Protein AF-A0AAU3P222-F1 (afdb_monomer_lite)

Structure (mmCIF, N/CA/C/O backbone):
data_AF-A0AAU3P222-F1
#
_entry.id   AF-A0AAU3P222-F1
#
loop_
_atom_site.group_PDB
_atom_site.id
_atom_site.type_symbol
_atom_site.label_atom_id
_atom_site.label_alt_id
_atom_site.label_comp_id
_atom_site.label_asym_id
_atom_site.label_entity_id
_atom_site.label_seq_id
_atom_site.pdbx_PDB_ins_code
_atom_site.Cartn_x
_atom_site.Cartn_y
_atom_site.Cartn_z
_atom_site.occupancy
_atom_site.B_iso_or_equiv
_atom_site.auth_seq_id
_atom_site.auth_comp_id
_atom_site.auth_asym_id
_atom_site.auth_atom_id
_atom_site.pdbx_PDB_model_num
ATOM 1 N N . MET A 1 1 ? -2.913 3.014 -3.788 1.00 88.88 1 MET A N 1
ATOM 2 C CA . MET A 1 1 ? -2.154 3.423 -2.581 1.00 88.88 1 MET A CA 1
ATOM 3 C C . MET A 1 1 ? -2.973 4.096 -1.493 1.00 88.88 1 MET A C 1
ATOM 5 O O . MET A 1 1 ? -2.947 3.592 -0.381 1.00 88.88 1 MET A O 1
ATOM 9 N N . SER A 1 2 ? -3.710 5.181 -1.756 1.00 93.56 2 SER A N 1
ATOM 10 C CA . SER A 1 2 ? -4.501 5.867 -0.714 1.00 93.56 2 SER A CA 1
ATOM 11 C C . SER A 1 2 ? -5.489 4.945 0.013 1.00 93.56 2 SER A C 1
ATOM 13 O O . SER A 1 2 ? -5.566 4.987 1.235 1.00 93.56 2 SER A O 1
ATOM 15 N N . GLY A 1 3 ? -6.187 4.068 -0.718 1.00 96.25 3 GLY A N 1
ATOM 16 C CA . GLY A 1 3 ? -7.102 3.083 -0.128 1.00 96.25 3 GLY A CA 1
ATOM 17 C C . GLY A 1 3 ? -6.408 2.091 0.811 1.00 96.25 3 GLY A C 1
ATOM 18 O O . GLY A 1 3 ? -6.872 1.884 1.927 1.00 96.25 3 GLY A O 1
ATOM 19 N N . ALA A 1 4 ? -5.260 1.540 0.403 1.00 95.56 4 ALA A N 1
ATOM 20 C CA . ALA A 1 4 ? -4.469 0.636 1.242 1.00 95.56 4 ALA A CA 1
ATOM 21 C C . ALA A 1 4 ? -3.936 1.342 2.502 1.00 95.56 4 ALA A C 1
ATOM 23 O O . ALA A 1 4 ? -4.038 0.798 3.597 1.00 95.56 4 ALA A O 1
ATOM 24 N N . TYR A 1 5 ? -3.449 2.582 2.371 1.00 95.62 5 TYR A N 1
ATOM 25 C CA . TYR A 1 5 ? -3.013 3.379 3.519 1.00 95.62 5 TYR A CA 1
ATOM 26 C C . TYR A 1 5 ? -4.172 3.689 4.477 1.00 95.62 5 TYR A C 1
ATOM 28 O O . TYR A 1 5 ? -4.042 3.511 5.685 1.00 95.62 5 TYR A O 1
ATOM 36 N N . ALA A 1 6 ? -5.336 4.088 3.957 1.00 95.56 6 ALA A N 1
ATOM 37 C CA . ALA A 1 6 ? -6.526 4.318 4.772 1.00 95.56 6 ALA A CA 1
ATOM 38 C C . ALA A 1 6 ? -6.967 3.040 5.506 1.00 95.56 6 ALA A C 1
ATOM 40 O O . ALA A 1 6 ? -7.242 3.091 6.703 1.00 95.56 6 ALA A O 1
ATOM 41 N N . ALA A 1 7 ? -6.972 1.892 4.820 1.00 96.00 7 ALA A N 1
ATOM 42 C CA . ALA A 1 7 ? -7.265 0.600 5.431 1.00 96.00 7 ALA A CA 1
ATOM 43 C C . ALA A 1 7 ? -6.273 0.269 6.556 1.00 96.00 7 ALA A C 1
ATOM 45 O O . ALA A 1 7 ? -6.698 -0.054 7.663 1.00 96.00 7 ALA A O 1
ATOM 46 N N . TRP A 1 8 ? -4.968 0.437 6.319 1.00 95.12 8 TRP A N 1
ATOM 47 C CA . TRP A 1 8 ? -3.933 0.242 7.337 1.00 95.12 8 TRP A CA 1
ATOM 48 C C . TRP A 1 8 ? -4.144 1.148 8.560 1.00 95.12 8 TRP A C 1
ATOM 50 O O . TRP A 1 8 ? -4.121 0.672 9.693 1.00 95.12 8 TRP A O 1
ATOM 60 N N . ARG A 1 9 ? -4.467 2.433 8.359 1.00 94.25 9 ARG A N 1
ATOM 61 C CA . ARG A 1 9 ? -4.779 3.367 9.458 1.00 94.25 9 ARG A CA 1
ATOM 62 C C . ARG A 1 9 ? -6.039 2.979 10.239 1.00 94.25 9 ARG A C 1
ATOM 64 O O . ARG A 1 9 ? -6.068 3.163 11.453 1.00 94.25 9 ARG A O 1
ATOM 71 N N . LEU A 1 10 ? -7.061 2.439 9.571 1.00 94.88 10 LEU A N 1
ATOM 72 C CA . LEU A 1 10 ? -8.297 1.955 10.206 1.00 94.88 10 LEU A CA 1
ATOM 73 C C . LEU A 1 10 ? -8.106 0.641 10.979 1.00 94.88 10 LEU A C 1
ATOM 75 O O . LEU A 1 10 ? -8.869 0.368 11.906 1.00 94.88 10 LEU A O 1
ATOM 79 N N . LEU A 1 11 ? -7.106 -0.157 10.606 1.00 93.00 11 LEU A N 1
ATOM 80 C CA . LEU A 1 11 ? -6.735 -1.401 11.285 1.00 93.00 11 LEU A CA 1
ATOM 81 C C . LEU A 1 11 ? -5.684 -1.185 12.388 1.00 93.00 11 LEU A C 1
ATOM 83 O O . LEU A 1 11 ? -5.567 -2.006 13.296 1.00 93.00 11 LEU A O 1
ATOM 87 N N . GLY A 1 12 ? -4.934 -0.084 12.325 1.00 91.38 12 GLY A N 1
ATOM 88 C CA . GLY A 1 12 ? -3.848 0.234 13.244 1.00 91.38 12 GLY A CA 1
ATOM 89 C C . GLY A 1 12 ? -4.288 0.643 14.659 1.00 91.38 12 GLY A C 1
ATOM 90 O O . GLY A 1 12 ? -5.472 0.865 14.931 1.00 91.38 12 GLY A O 1
ATOM 91 N N . PRO A 1 13 ? -3.325 0.798 15.588 1.00 90.00 13 PRO A N 1
ATOM 92 C CA . PRO A 1 13 ? -3.600 1.114 16.992 1.00 90.00 13 PRO A CA 1
ATOM 93 C C . PRO A 1 13 ? -4.369 2.430 17.171 1.00 90.00 13 PRO A C 1
ATOM 95 O O . PRO A 1 13 ? -5.250 2.514 18.027 1.00 90.00 13 PRO A O 1
ATOM 98 N N . GLU A 1 14 ? -4.124 3.418 16.310 1.00 88.69 14 GLU A N 1
ATOM 99 C CA . GLU A 1 14 ? -4.794 4.722 16.369 1.00 88.69 14 GLU A CA 1
ATOM 100 C C . GLU A 1 14 ? -6.305 4.655 16.122 1.00 88.69 14 GLU A C 1
ATOM 102 O O . GLU A 1 14 ? -7.072 5.483 16.622 1.00 88.69 14 GLU A O 1
ATOM 107 N N . ALA A 1 15 ? -6.785 3.612 15.440 1.00 91.44 15 ALA A N 1
ATOM 108 C CA . ALA A 1 15 ? -8.211 3.382 15.242 1.00 91.44 15 ALA A CA 1
ATOM 109 C C . ALA A 1 15 ? -8.970 3.117 16.559 1.00 91.44 15 ALA A C 1
ATOM 111 O O . ALA A 1 15 ? -10.207 3.201 16.605 1.00 91.44 15 ALA A O 1
ATOM 112 N N . LYS A 1 16 ? -8.260 2.790 17.648 1.00 88.06 16 LYS A N 1
ATOM 113 C CA . LYS A 1 16 ? -8.839 2.652 18.993 1.00 88.06 16 LYS A CA 1
ATOM 114 C C . LYS A 1 16 ? -9.197 4.007 19.604 1.00 88.06 16 LYS A C 1
ATOM 116 O O . LYS A 1 16 ? -10.140 4.080 20.391 1.00 88.06 16 LYS A O 1
ATOM 121 N N . HIS A 1 17 ? -8.502 5.077 19.219 1.00 92.44 17 HIS A N 1
ATOM 122 C CA . HIS A 1 17 ? -8.713 6.421 19.759 1.00 92.44 17 HIS A CA 1
ATOM 123 C C . HIS A 1 17 ? -9.838 7.186 19.048 1.00 92.44 17 HIS A C 1
ATOM 125 O O . HIS A 1 17 ? -10.423 8.088 19.642 1.00 92.44 17 HIS A O 1
ATOM 131 N N . SER A 1 18 ? -10.214 6.785 17.828 1.00 94.88 18 SER A N 1
ATOM 132 C CA . SER A 1 18 ? -11.255 7.464 17.047 1.00 94.88 18 SER A CA 1
ATOM 133 C C . SER A 1 18 ? -12.644 7.413 17.717 1.00 94.88 18 SER A C 1
ATOM 135 O O . SER A 1 18 ? -13.189 6.317 17.898 1.00 94.88 18 SER A O 1
ATOM 137 N N . PRO A 1 19 ? -13.275 8.566 18.031 1.00 95.50 19 PRO A N 1
ATOM 138 C CA . PRO A 1 19 ? -14.625 8.603 18.599 1.00 95.50 19 PRO A CA 1
ATOM 139 C C . PRO A 1 19 ? -15.676 8.064 17.621 1.00 95.50 19 PRO A C 1
ATOM 141 O O . PRO A 1 19 ? -16.607 7.375 18.032 1.00 95.50 19 PRO A O 1
ATOM 144 N N . VAL A 1 20 ? -15.480 8.286 16.318 1.00 95.06 20 VAL A N 1
ATOM 145 C CA . VAL A 1 20 ? -16.366 7.775 15.264 1.00 95.06 20 VAL A CA 1
ATOM 146 C C . VAL A 1 20 ? -16.336 6.248 15.228 1.00 95.06 20 VAL A C 1
ATOM 148 O O . VAL A 1 20 ? -17.383 5.605 15.213 1.00 95.06 20 VAL A O 1
ATOM 151 N N . LEU A 1 21 ? -15.144 5.641 15.279 1.00 93.75 21 LEU A N 1
ATOM 152 C CA . LEU A 1 21 ? -15.027 4.181 15.287 1.00 93.75 21 LEU A CA 1
ATOM 153 C C . LEU A 1 21 ? -15.520 3.571 16.604 1.00 93.75 21 LEU A C 1
ATOM 155 O O . LEU A 1 21 ? -16.063 2.469 16.592 1.00 93.75 21 LEU A O 1
ATOM 159 N N . LYS A 1 22 ? -15.367 4.266 17.739 1.00 93.12 22 LYS A N 1
ATOM 160 C CA . LYS A 1 22 ? -15.964 3.846 19.020 1.00 93.12 22 LYS A CA 1
ATOM 161 C C . LYS A 1 22 ? -17.487 3.789 18.928 1.00 93.12 22 LYS A C 1
ATOM 163 O O . LYS A 1 22 ? -18.073 2.777 19.297 1.00 93.12 22 LYS A O 1
ATOM 168 N N . GLU A 1 23 ? -18.116 4.826 18.388 1.00 94.56 23 GLU A N 1
ATOM 169 C CA . GLU A 1 23 ? -19.569 4.851 18.225 1.00 94.56 23 GLU A CA 1
ATOM 170 C C . GLU A 1 23 ? -20.054 3.790 17.223 1.00 94.56 23 GLU A C 1
ATOM 172 O O . GLU A 1 23 ? -21.018 3.077 17.493 1.00 94.56 23 GLU A O 1
ATOM 177 N N . LEU A 1 24 ? -19.340 3.590 16.110 1.00 93.50 24 LEU A N 1
ATOM 178 C CA . LEU A 1 24 ? -19.667 2.531 15.147 1.00 93.50 24 LEU A CA 1
ATOM 179 C C . LEU A 1 24 ? -19.575 1.121 15.747 1.00 93.50 24 LEU A C 1
ATOM 181 O O . LEU A 1 24 ? -20.387 0.269 15.389 1.00 93.50 24 LEU A O 1
ATOM 185 N N . ARG A 1 25 ? -18.619 0.871 16.655 1.00 91.88 25 ARG A N 1
ATOM 186 C CA . ARG A 1 25 ? -18.514 -0.398 17.400 1.00 91.88 25 ARG A CA 1
ATOM 187 C C . ARG A 1 25 ? -19.704 -0.608 18.336 1.00 91.88 25 ARG A C 1
ATOM 189 O O . ARG A 1 25 ? -20.177 -1.728 18.445 1.00 91.88 25 ARG A O 1
ATOM 196 N N . ARG A 1 26 ? -20.218 0.450 18.977 1.00 92.06 26 ARG A N 1
ATOM 197 C CA . ARG A 1 26 ? -21.384 0.355 19.880 1.00 92.06 26 ARG A CA 1
ATOM 198 C C . ARG A 1 26 ? -22.679 -0.019 19.158 1.00 92.06 26 ARG A C 1
ATOM 200 O O . ARG A 1 26 ? -23.554 -0.621 19.766 1.00 92.06 26 ARG A O 1
ATOM 207 N N . ARG A 1 27 ? -22.808 0.347 17.879 1.00 93.12 27 ARG A N 1
ATOM 208 C CA . ARG A 1 27 ? -24.023 0.131 17.072 1.00 93.12 27 ARG A CA 1
ATOM 209 C C . ARG A 1 27 ? -24.085 -1.223 16.364 1.00 93.12 27 ARG A C 1
ATOM 211 O O . ARG A 1 27 ? -25.085 -1.502 15.710 1.00 93.12 27 ARG A O 1
ATOM 218 N N . 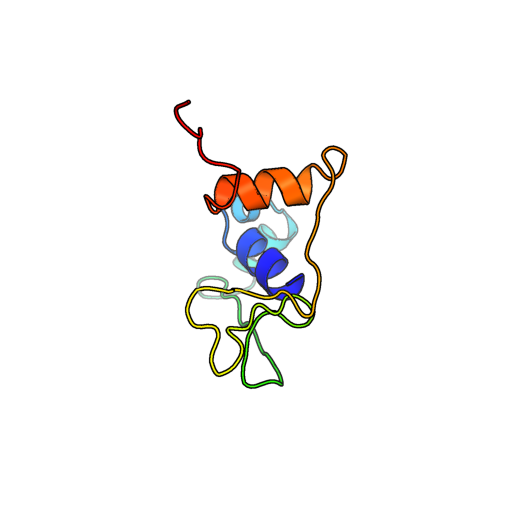ARG A 1 28 ? -23.029 -2.039 16.426 1.00 89.44 28 ARG A N 1
ATOM 219 C CA . ARG A 1 28 ? -22.957 -3.326 15.722 1.00 89.44 28 ARG A CA 1
ATOM 220 C C . ARG A 1 28 ? -22.659 -4.475 16.671 1.00 89.44 28 ARG A C 1
ATOM 222 O O . ARG A 1 28 ? -21.941 -4.319 17.650 1.00 89.44 28 ARG A O 1
ATOM 229 N N . VAL A 1 29 ? -23.180 -5.648 16.323 1.00 87.12 29 VAL A N 1
ATOM 230 C CA . VAL A 1 29 ? -22.769 -6.917 16.924 1.00 87.12 29 VAL A CA 1
ATOM 231 C C . VAL A 1 29 ? -21.552 -7.425 16.151 1.00 87.12 29 VAL A C 1
ATOM 233 O O . VAL A 1 29 ? -21.636 -7.643 14.944 1.00 87.12 29 VAL A O 1
ATOM 236 N N . GLY A 1 30 ? -20.422 -7.588 16.841 1.00 88.56 30 GLY A N 1
ATOM 237 C CA . GLY A 1 30 ? -19.172 -8.099 16.269 1.00 88.56 30 GLY A CA 1
ATOM 238 C C . GLY A 1 30 ? -18.105 -7.030 15.972 1.00 88.56 30 GLY A C 1
ATOM 239 O O . GLY A 1 30 ? -18.347 -5.829 16.118 1.00 88.56 30 GLY A O 1
ATOM 240 N N . PRO A 1 31 ? -16.884 -7.458 15.601 1.00 89.06 31 PRO A N 1
ATOM 241 C CA . PRO A 1 31 ? -15.774 -6.554 15.319 1.00 89.06 31 PRO A CA 1
ATOM 242 C C . PRO A 1 31 ? -16.003 -5.750 14.032 1.00 89.06 31 PRO A C 1
ATOM 244 O O . PRO A 1 31 ? -16.652 -6.210 13.094 1.00 89.06 31 PRO A O 1
ATOM 247 N N . LEU A 1 32 ? -15.418 -4.551 13.960 1.00 91.56 32 LEU A N 1
ATOM 248 C CA . LEU A 1 32 ? -15.335 -3.816 12.698 1.00 91.56 32 LEU A CA 1
ATOM 249 C C . LEU A 1 32 ? -14.300 -4.480 11.789 1.00 91.56 32 LEU A C 1
ATOM 251 O O . LEU A 1 32 ? -13.175 -4.734 12.216 1.00 91.56 32 LEU A O 1
ATOM 255 N N . THR A 1 33 ? -14.673 -4.697 10.534 1.00 93.19 33 THR A N 1
ATOM 256 C CA . THR A 1 33 ? -13.795 -5.220 9.487 1.00 93.19 33 THR A CA 1
ATOM 257 C C . THR A 1 33 ? -13.614 -4.183 8.383 1.00 93.19 33 THR A C 1
ATOM 259 O O . THR A 1 33 ? -14.443 -3.286 8.203 1.00 93.19 33 THR A O 1
ATOM 262 N N . VAL A 1 34 ? -12.504 -4.288 7.654 1.00 95.12 34 VAL A N 1
ATOM 263 C CA . VAL A 1 34 ? -12.184 -3.423 6.515 1.00 95.12 34 VAL A CA 1
ATOM 264 C C . VAL A 1 34 ? -12.074 -4.298 5.274 1.00 95.12 34 VAL A C 1
ATOM 266 O O . VAL A 1 34 ? -11.317 -5.264 5.270 1.00 95.12 34 VAL A O 1
ATOM 269 N N . GLY A 1 35 ? -12.835 -3.960 4.234 1.00 96.12 35 GLY A N 1
ATOM 270 C CA . GLY A 1 35 ? -12.709 -4.555 2.905 1.00 96.12 35 GLY A CA 1
ATOM 271 C C . GLY A 1 35 ? -11.988 -3.597 1.963 1.00 96.12 35 GLY A C 1
ATOM 272 O O . GLY A 1 35 ? -12.274 -2.399 1.969 1.00 96.12 35 GLY A O 1
ATOM 273 N N . LEU A 1 36 ? -11.066 -4.122 1.156 1.00 95.50 36 LEU A N 1
ATOM 274 C CA . LEU A 1 36 ? -10.410 -3.391 0.075 1.00 95.50 36 LEU A CA 1
ATOM 275 C C . LEU A 1 36 ? -10.843 -4.014 -1.253 1.00 95.50 36 LEU A C 1
ATOM 277 O O . LEU A 1 36 ? -10.621 -5.201 -1.473 1.00 95.50 36 LEU A O 1
ATOM 281 N N . PHE A 1 37 ? -11.457 -3.213 -2.119 1.00 96.50 37 PHE A N 1
ATOM 282 C CA . PHE A 1 37 ? -11.885 -3.628 -3.453 1.00 96.50 37 PHE A CA 1
ATOM 283 C C . PHE A 1 37 ? -11.037 -2.894 -4.489 1.00 96.50 37 PHE A C 1
ATOM 285 O O . PHE A 1 37 ? -10.876 -1.677 -4.408 1.00 96.50 37 PHE A O 1
ATOM 292 N N . GLU A 1 38 ? -10.491 -3.640 -5.441 1.00 96.94 38 GLU A N 1
ATOM 293 C CA . GLU A 1 38 ? -9.629 -3.149 -6.513 1.00 96.94 38 GLU A CA 1
ATOM 294 C C . GLU A 1 38 ? -10.195 -3.660 -7.841 1.00 96.94 38 GLU A C 1
ATOM 296 O O . GLU A 1 38 ? -10.622 -4.809 -7.928 1.00 96.94 38 GLU A O 1
ATOM 301 N N . GLY A 1 39 ? -10.268 -2.782 -8.843 1.00 97.25 39 GLY A N 1
ATOM 302 C CA . GLY A 1 39 ? -10.855 -3.119 -10.142 1.00 97.25 39 GLY A CA 1
ATOM 303 C C . GLY A 1 39 ? -9.868 -3.790 -11.096 1.00 97.25 39 GLY A C 1
ATOM 304 O O . GLY A 1 39 ? -10.287 -4.428 -12.055 1.00 97.25 39 GLY A O 1
ATOM 305 N N . SER A 1 40 ? -8.569 -3.629 -10.849 1.00 95.75 40 SER A N 1
ATOM 306 C CA . SER A 1 40 ? -7.502 -4.259 -11.622 1.00 95.75 40 SER A CA 1
ATOM 307 C C . SER A 1 40 ? -7.008 -5.559 -10.983 1.00 95.75 40 SER A C 1
ATOM 309 O O . SER A 1 40 ? -7.309 -5.878 -9.836 1.00 95.75 40 SER A O 1
ATOM 311 N N . GLU A 1 41 ? -6.177 -6.297 -11.715 1.00 96.50 41 GLU A N 1
ATOM 312 C CA . GLU A 1 41 ? -5.544 -7.525 -11.219 1.00 96.50 41 GLU A CA 1
ATOM 313 C C . GLU A 1 41 ? -4.381 -7.255 -10.242 1.00 96.50 41 GLU A C 1
ATOM 315 O O . GLU A 1 41 ? -3.748 -8.190 -9.754 1.00 96.50 41 GLU A O 1
ATOM 32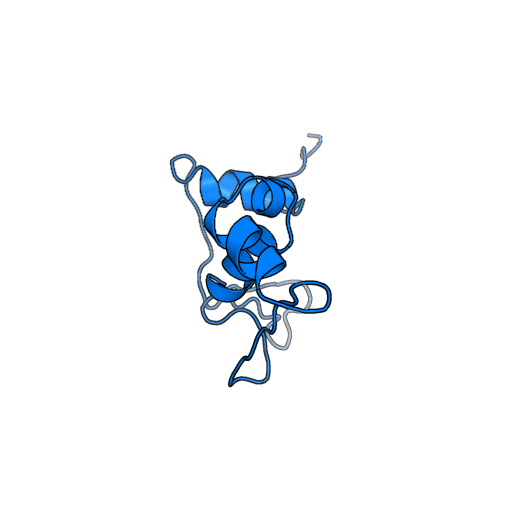0 N N . ARG A 1 42 ? -4.069 -5.983 -9.945 1.00 95.00 42 ARG A N 1
ATOM 321 C CA . ARG A 1 42 ? -2.924 -5.601 -9.110 1.00 95.00 42 ARG A CA 1
ATOM 322 C C . ARG A 1 42 ? -3.238 -4.433 -8.181 1.00 95.00 42 ARG A C 1
ATOM 324 O O . ARG A 1 42 ? -3.635 -3.351 -8.601 1.00 95.00 42 ARG A O 1
ATOM 331 N N . VAL A 1 43 ? -2.880 -4.583 -6.909 1.00 95.56 43 VAL A N 1
ATOM 332 C CA . VAL A 1 43 ? -2.886 -3.462 -5.963 1.00 95.56 43 VAL A CA 1
ATOM 333 C C . VAL A 1 43 ? -1.719 -2.511 -6.239 1.00 95.56 43 VAL A C 1
ATOM 335 O O . VAL A 1 43 ? -0.573 -2.920 -6.408 1.00 95.56 43 VAL A O 1
ATOM 338 N N . GLY A 1 44 ? -2.004 -1.210 -6.226 1.00 93.69 44 GLY A N 1
ATOM 339 C CA . GLY A 1 44 ? -0.984 -0.155 -6.233 1.00 93.69 44 GLY A CA 1
ATOM 340 C C . GLY A 1 44 ? -1.404 1.074 -7.027 1.00 93.69 44 GLY A C 1
ATOM 341 O O . GLY A 1 44 ? -1.072 2.199 -6.645 1.00 93.69 44 GLY A O 1
ATOM 342 N N . GLY A 1 45 ? -2.233 0.900 -8.059 1.00 95.25 45 GLY A N 1
ATOM 343 C CA . GLY A 1 45 ? -2.628 1.987 -8.952 1.00 95.25 45 GLY A CA 1
ATOM 344 C C . GLY A 1 45 ? -1.393 2.617 -9.601 1.00 95.25 45 GLY A C 1
ATOM 345 O O . GLY A 1 45 ? -0.632 1.933 -10.277 1.00 95.25 45 GLY A O 1
ATOM 346 N N . ARG A 1 46 ? -1.155 3.908 -9.340 1.00 96.25 46 ARG A N 1
ATOM 347 C CA . ARG A 1 46 ? -0.029 4.681 -9.901 1.00 96.25 46 ARG A CA 1
ATOM 348 C C . ARG A 1 46 ? 1.341 4.421 -9.254 1.00 96.25 46 ARG A C 1
ATOM 350 O O . ARG A 1 46 ? 2.283 5.118 -9.599 1.00 96.25 46 ARG A O 1
ATOM 357 N N . LEU A 1 47 ? 1.471 3.469 -8.329 1.00 95.50 47 LEU A N 1
ATOM 358 C CA . LEU A 1 47 ? 2.778 2.885 -7.997 1.00 95.50 47 LEU A CA 1
ATOM 359 C C . LEU A 1 47 ? 2.911 1.569 -8.755 1.00 95.50 47 LEU A C 1
ATOM 361 O O . LEU A 1 47 ? 2.032 0.706 -8.620 1.00 95.50 47 LEU A O 1
ATOM 365 N N . PHE A 1 48 ? 3.943 1.452 -9.592 1.00 96.00 48 PHE A N 1
ATOM 366 C CA . PHE A 1 48 ? 4.077 0.325 -10.506 1.00 96.00 48 PHE A CA 1
ATOM 367 C C . PHE A 1 48 ? 5.534 0.028 -10.872 1.00 96.00 48 PHE A C 1
ATOM 369 O O . PHE A 1 48 ? 6.052 0.544 -11.862 1.00 96.00 48 PHE A O 1
ATOM 376 N N . SER A 1 49 ? 6.129 -0.878 -10.106 1.00 94.88 49 SER A N 1
ATOM 377 C CA . SER A 1 49 ? 7.431 -1.474 -10.379 1.00 94.88 49 SER A CA 1
ATOM 378 C C . SER A 1 49 ? 7.285 -2.627 -11.371 1.00 94.88 49 SER A C 1
ATOM 380 O O . SER A 1 49 ? 6.447 -3.515 -11.184 1.00 94.88 49 SER A O 1
ATOM 382 N N . VAL A 1 50 ? 8.113 -2.647 -12.411 1.00 95.81 50 VAL A N 1
ATOM 383 C CA . VAL A 1 50 ? 8.194 -3.743 -13.384 1.00 95.81 50 VAL A CA 1
ATOM 384 C C . VAL A 1 50 ? 9.630 -4.213 -13.543 1.00 95.81 50 VAL A C 1
ATOM 386 O O . VAL A 1 50 ? 10.569 -3.447 -13.356 1.00 95.81 50 VAL A O 1
ATOM 389 N N . THR A 1 51 ? 9.804 -5.475 -13.927 1.00 97.44 51 THR A N 1
ATOM 390 C CA . THR A 1 51 ? 11.099 -6.001 -14.381 1.00 97.44 51 THR A CA 1
ATOM 391 C C . THR A 1 51 ? 11.023 -6.187 -15.893 1.00 97.44 51 THR A C 1
ATOM 393 O O . THR A 1 51 ? 10.301 -7.083 -16.340 1.00 97.44 51 THR A O 1
ATOM 396 N N . PRO A 1 52 ? 11.666 -5.324 -16.703 1.00 95.69 52 PRO A N 1
ATOM 397 C CA . PRO A 1 52 ? 11.568 -5.419 -18.152 1.00 95.69 52 PRO A CA 1
ATOM 398 C C . PRO A 1 52 ? 12.117 -6.753 -18.686 1.00 95.69 52 PRO A C 1
ATOM 400 O O . PRO A 1 52 ? 13.101 -7.277 -18.149 1.00 95.69 52 PRO A O 1
ATOM 403 N N . PRO A 1 53 ? 11.539 -7.302 -19.770 1.00 96.12 53 PRO A N 1
ATOM 404 C CA . PRO A 1 53 ? 12.081 -8.490 -20.422 1.00 96.12 53 PRO A CA 1
ATOM 405 C C . PRO A 1 53 ? 13.550 -8.292 -20.819 1.00 96.12 53 PRO A C 1
ATOM 407 O O . PRO A 1 53 ? 13.910 -7.274 -21.405 1.00 96.12 53 PRO A O 1
ATOM 410 N N . GLY A 1 54 ? 14.406 -9.264 -20.495 1.00 96.94 54 GLY A N 1
ATOM 411 C CA . GLY A 1 54 ? 15.847 -9.193 -20.771 1.00 96.94 54 GLY A CA 1
ATOM 412 C C . GLY A 1 54 ? 16.662 -8.356 -19.776 1.00 96.94 54 GLY A C 1
ATOM 413 O O . GLY A 1 54 ? 17.879 -8.281 -19.921 1.00 96.94 54 GLY A O 1
ATOM 414 N N . MET A 1 55 ? 16.033 -7.767 -18.751 1.00 96.88 55 MET A N 1
ATOM 415 C CA . MET A 1 55 ? 16.702 -6.969 -17.713 1.00 96.88 55 MET A CA 1
ATOM 416 C C . MET A 1 55 ? 16.324 -7.462 -16.302 1.00 96.88 55 MET A C 1
ATOM 418 O O . MET A 1 55 ? 15.682 -6.734 -15.547 1.00 96.88 55 MET A O 1
ATOM 422 N N . PRO A 1 56 ? 16.710 -8.694 -15.907 1.00 95.25 56 PRO A N 1
ATOM 423 C CA . PRO A 1 56 ? 16.207 -9.347 -14.689 1.00 95.25 56 PRO A CA 1
ATOM 424 C C . PRO A 1 56 ? 16.6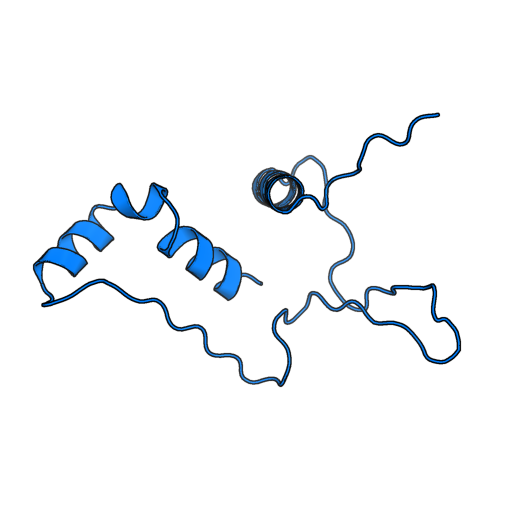17 -8.658 -13.379 1.00 95.25 56 PRO A C 1
ATOM 426 O O . PRO A 1 56 ? 16.014 -8.911 -12.342 1.00 95.25 56 PRO A O 1
ATOM 429 N N . HIS A 1 57 ? 17.639 -7.803 -13.421 1.00 96.06 57 HIS A N 1
ATOM 430 C CA . HIS A 1 57 ? 18.143 -7.064 -12.262 1.00 96.06 57 HIS A CA 1
ATOM 431 C C . HIS A 1 57 ? 17.660 -5.608 -12.221 1.00 96.06 57 HIS A C 1
ATOM 433 O O . HIS A 1 57 ? 18.037 -4.869 -11.317 1.00 96.06 57 HIS A O 1
ATOM 439 N N . LEU A 1 58 ? 16.856 -5.179 -13.201 1.00 94.75 58 LEU A N 1
ATOM 440 C CA . LEU A 1 58 ? 16.310 -3.830 -13.249 1.00 94.75 58 LEU A CA 1
ATOM 441 C C . LEU A 1 58 ? 14.856 -3.839 -12.785 1.00 94.75 58 LEU A C 1
ATOM 443 O O . LEU A 1 58 ? 13.986 -4.377 -13.466 1.00 94.75 58 LEU A O 1
ATOM 447 N N . HIS A 1 59 ? 14.591 -3.157 -11.675 1.00 93.31 59 HIS A N 1
ATOM 448 C CA . HIS A 1 59 ? 13.239 -2.791 -11.272 1.00 93.31 59 HIS A CA 1
ATOM 449 C C . HIS A 1 59 ? 12.970 -1.352 -11.713 1.00 93.31 59 HIS A C 1
ATOM 451 O O . HIS A 1 59 ? 13.510 -0.404 -11.149 1.00 93.31 59 HIS A O 1
ATOM 457 N N . ALA A 1 60 ? 12.183 -1.198 -12.774 1.00 95.25 60 ALA A N 1
ATOM 458 C CA . ALA A 1 60 ? 11.816 0.094 -13.334 1.00 95.25 60 ALA A CA 1
ATOM 459 C C . ALA A 1 60 ? 10.461 0.553 -12.786 1.00 95.25 60 ALA A C 1
ATOM 461 O O . ALA A 1 60 ? 9.490 -0.203 -12.804 1.00 95.25 60 ALA A O 1
ATOM 462 N N . GLU A 1 61 ? 10.378 1.808 -12.354 1.00 95.38 61 GLU A N 1
ATOM 463 C CA . GLU A 1 61 ? 9.126 2.422 -11.913 1.00 95.38 61 GLU A CA 1
ATOM 464 C C . GLU A 1 61 ? 8.419 3.102 -13.089 1.00 95.38 61 GLU A C 1
ATOM 466 O O . GLU A 1 61 ? 8.905 4.086 -13.642 1.00 95.38 61 GLU A O 1
ATOM 471 N N . LEU A 1 62 ? 7.235 2.607 -13.450 1.00 95.56 62 LEU A N 1
ATOM 472 C CA . LEU A 1 62 ? 6.354 3.227 -14.452 1.00 95.56 62 LEU A CA 1
ATOM 473 C C . LEU A 1 62 ? 5.343 4.202 -13.826 1.00 95.56 62 LEU A C 1
ATOM 475 O O . LEU A 1 62 ? 4.438 4.700 -14.497 1.00 95.56 62 LEU A O 1
ATOM 479 N N . GLY A 1 63 ? 5.464 4.435 -12.520 1.00 94.88 63 GLY A N 1
ATOM 480 C CA . GLY A 1 63 ? 4.563 5.243 -11.714 1.00 94.88 63 GLY A CA 1
ATOM 481 C C . GLY A 1 63 ? 5.302 6.277 -10.867 1.00 94.88 63 GLY A C 1
ATOM 482 O O . GLY A 1 63 ? 6.295 6.863 -11.288 1.00 94.88 63 GLY A O 1
ATOM 483 N N . GLY A 1 64 ? 4.803 6.525 -9.656 1.00 92.19 64 GLY A N 1
ATOM 484 C CA . GLY A 1 64 ? 5.512 7.356 -8.681 1.00 92.19 64 GLY A CA 1
ATOM 485 C C . GLY A 1 64 ? 6.829 6.704 -8.256 1.00 92.19 64 GLY A C 1
ATOM 486 O O . GLY A 1 64 ? 6.809 5.573 -7.787 1.00 92.19 64 GLY A O 1
ATOM 487 N N . MET A 1 65 ? 7.942 7.427 -8.404 1.00 91.75 65 MET A N 1
ATOM 488 C CA . MET A 1 65 ? 9.296 6.892 -8.183 1.00 91.75 65 MET A CA 1
ATOM 489 C C . MET A 1 65 ? 10.106 7.619 -7.098 1.00 91.75 65 MET A C 1
ATOM 491 O O . MET A 1 65 ? 11.039 7.044 -6.554 1.00 91.75 65 MET A O 1
ATOM 495 N N 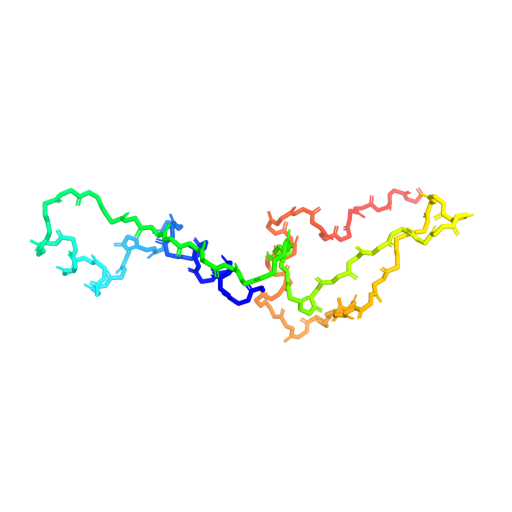. CYS A 1 66 ? 9.759 8.867 -6.762 1.00 90.00 66 CYS A N 1
ATOM 496 C CA . CYS A 1 66 ? 10.513 9.677 -5.801 1.00 90.00 66 CYS A CA 1
ATOM 497 C C . CYS A 1 66 ? 9.589 10.323 -4.766 1.00 90.00 66 CYS A C 1
ATOM 499 O O . CYS A 1 66 ? 8.475 10.743 -5.091 1.00 90.00 66 CYS A O 1
ATOM 501 N N . TYR A 1 67 ? 10.096 10.468 -3.543 1.00 91.94 67 TYR A N 1
ATOM 502 C CA . TYR A 1 67 ? 9.527 11.309 -2.492 1.00 91.94 67 TYR A CA 1
ATOM 503 C C . TYR A 1 67 ? 10.614 12.240 -1.942 1.00 91.94 67 TYR A C 1
ATOM 505 O O . TYR A 1 67 ? 11.808 11.969 -2.074 1.00 91.94 67 TYR A O 1
ATOM 513 N N . LEU A 1 68 ? 10.202 13.370 -1.375 1.00 90.44 68 LEU A N 1
ATOM 514 C CA . LEU A 1 68 ? 11.106 14.390 -0.841 1.00 90.44 68 LEU A CA 1
ATOM 515 C C . LEU A 1 68 ? 11.106 14.362 0.691 1.00 90.44 68 LEU A C 1
ATOM 517 O O . LEU A 1 68 ? 10.144 13.928 1.323 1.00 90.44 68 LEU A O 1
ATOM 521 N N . ASN A 1 69 ? 12.162 14.896 1.303 1.00 86.00 69 ASN A N 1
ATOM 522 C CA . ASN A 1 69 ? 12.301 14.975 2.763 1.00 86.00 69 ASN A CA 1
ATOM 523 C C . ASN A 1 69 ? 11.271 15.896 3.451 1.00 86.00 69 ASN A C 1
ATOM 525 O O . ASN A 1 69 ? 11.111 15.840 4.666 1.00 86.00 69 ASN A O 1
ATOM 529 N N . ASN A 1 70 ? 10.543 16.719 2.694 1.00 93.75 70 ASN A N 1
ATOM 530 C CA . ASN A 1 70 ? 9.450 17.554 3.197 1.00 93.75 70 ASN A CA 1
ATOM 531 C C . ASN A 1 70 ? 8.077 16.852 3.153 1.00 93.75 70 ASN A C 1
ATOM 533 O O . ASN A 1 70 ? 7.049 17.501 3.349 1.00 93.75 70 ASN A O 1
ATOM 537 N N . GLN A 1 71 ? 8.044 15.539 2.898 1.00 94.12 71 GLN A N 1
ATOM 538 C CA . GLN A 1 71 ? 6.831 14.719 2.845 1.00 94.12 71 GLN A CA 1
ATOM 539 C C . GLN A 1 71 ? 6.805 13.726 4.021 1.00 94.12 71 GLN A C 1
ATOM 541 O O . GLN A 1 71 ? 6.964 12.521 3.815 1.00 94.12 71 GLN A O 1
ATOM 546 N N . PRO A 1 72 ? 6.581 14.199 5.263 1.00 93.56 72 PRO A N 1
ATOM 547 C CA . PRO A 1 72 ? 6.809 13.408 6.474 1.00 93.56 72 PRO A CA 1
ATOM 548 C C . PRO A 1 72 ? 5.947 12.145 6.550 1.00 93.56 72 PRO A C 1
ATOM 550 O O . PRO A 1 72 ? 6.418 11.115 7.004 1.00 93.56 72 PRO A O 1
ATOM 553 N N . VAL A 1 73 ? 4.707 12.190 6.052 1.00 93.50 73 VAL A N 1
ATOM 554 C CA . VAL A 1 73 ? 3.810 11.019 6.052 1.00 93.50 73 VAL A CA 1
ATOM 555 C C . VAL A 1 73 ? 4.320 9.908 5.132 1.00 93.50 73 VAL A C 1
ATOM 557 O O . VAL A 1 73 ? 4.157 8.733 5.439 1.00 93.50 73 VAL A O 1
ATOM 560 N N . ILE A 1 74 ? 4.912 10.269 3.990 1.00 93.31 74 ILE A N 1
ATOM 561 C CA . ILE A 1 74 ? 5.466 9.285 3.055 1.00 93.31 74 ILE A CA 1
ATOM 562 C C . ILE A 1 74 ? 6.789 8.749 3.592 1.00 93.31 74 ILE A C 1
ATOM 564 O O . ILE A 1 74 ? 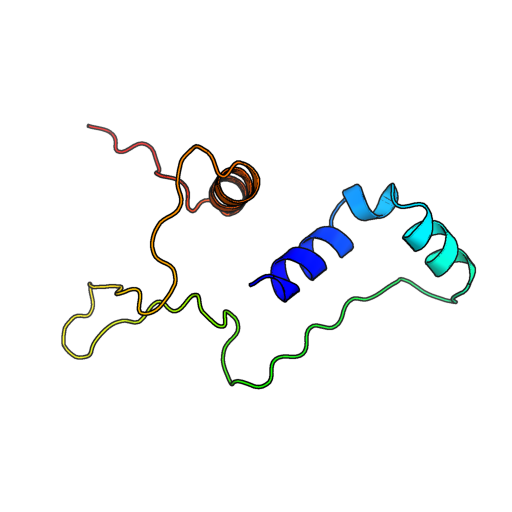6.97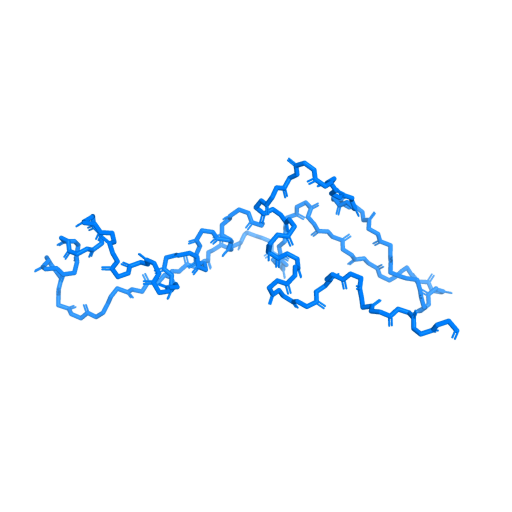9 7.540 3.567 1.00 93.31 74 ILE A O 1
ATOM 568 N N . ALA A 1 75 ? 7.653 9.624 4.113 1.00 92.62 75 ALA A N 1
ATOM 569 C CA . ALA A 1 75 ? 8.921 9.226 4.716 1.00 92.62 75 ALA A CA 1
ATOM 570 C C . ALA A 1 75 ? 8.712 8.237 5.877 1.00 92.62 75 ALA A C 1
ATOM 572 O O . ALA A 1 75 ? 9.254 7.140 5.838 1.00 92.62 75 ALA A O 1
ATOM 573 N N . ASP A 1 76 ? 7.831 8.567 6.826 1.00 91.44 76 ASP A N 1
ATOM 574 C CA . ASP A 1 76 ? 7.494 7.693 7.958 1.00 91.44 76 ASP A CA 1
ATOM 575 C C . ASP A 1 76 ? 6.917 6.346 7.497 1.00 91.44 76 ASP A C 1
ATOM 577 O O . ASP A 1 76 ? 7.266 5.296 8.028 1.00 91.44 76 ASP A O 1
ATOM 581 N N . LEU A 1 77 ? 6.075 6.342 6.457 1.00 92.56 77 LEU A N 1
ATOM 582 C CA . LEU A 1 77 ? 5.536 5.101 5.901 1.00 92.56 77 LEU A CA 1
ATOM 583 C C . LEU A 1 77 ? 6.616 4.242 5.227 1.00 92.56 77 LEU A C 1
ATOM 585 O O . LEU A 1 77 ? 6.591 3.020 5.356 1.00 92.56 77 LEU A O 1
ATOM 589 N N . VAL A 1 78 ? 7.537 4.862 4.489 1.00 92.62 78 VAL A N 1
ATOM 590 C CA . VAL A 1 78 ? 8.657 4.173 3.834 1.00 92.62 78 VAL A CA 1
ATOM 591 C C . VAL A 1 78 ? 9.573 3.537 4.879 1.00 92.62 78 VAL A C 1
ATOM 593 O O . VAL A 1 78 ? 9.910 2.359 4.749 1.00 92.62 78 VAL A O 1
ATOM 596 N N . ASP A 1 79 ? 9.890 4.267 5.946 1.00 91.69 79 ASP A N 1
ATOM 597 C CA . ASP A 1 79 ? 10.690 3.765 7.063 1.00 91.69 79 ASP A CA 1
ATOM 598 C C . ASP A 1 79 ? 9.955 2.647 7.816 1.00 91.69 79 ASP A C 1
ATOM 600 O O . ASP A 1 79 ? 10.528 1.587 8.070 1.00 91.69 79 ASP A O 1
ATOM 604 N N . HIS A 1 80 ? 8.658 2.824 8.095 1.00 91.50 80 HIS A N 1
ATOM 605 C CA . HIS A 1 80 ? 7.819 1.814 8.745 1.00 91.50 80 HIS A CA 1
ATOM 606 C C . HIS A 1 80 ? 7.786 0.483 7.981 1.00 91.50 80 HIS A C 1
ATOM 608 O O . HIS A 1 80 ? 7.752 -0.583 8.593 1.00 91.50 80 HIS A O 1
ATOM 614 N N . LEU A 1 81 ? 7.782 0.539 6.647 1.00 92.12 81 LEU A N 1
ATOM 615 C CA . LEU A 1 81 ? 7.770 -0.644 5.786 1.00 92.12 81 LEU A CA 1
ATOM 616 C C . LEU A 1 81 ? 9.172 -1.220 5.525 1.00 92.12 81 LEU A C 1
ATOM 618 O O . LEU A 1 81 ? 9.278 -2.261 4.880 1.00 92.12 81 LEU A O 1
ATOM 622 N N . GLY A 1 82 ? 10.234 -0.575 6.022 1.00 92.50 82 GLY A N 1
ATOM 623 C CA . GLY A 1 82 ? 11.617 -1.008 5.815 1.00 92.50 82 GLY A CA 1
ATOM 624 C C . GLY A 1 82 ? 12.141 -0.753 4.400 1.00 92.50 82 GLY A C 1
ATOM 625 O O . GLY A 1 82 ? 13.060 -1.436 3.960 1.00 92.50 82 GLY A O 1
ATOM 626 N N . PHE A 1 83 ? 11.552 0.206 3.680 1.00 86.44 83 PHE A N 1
ATOM 627 C CA . PHE A 1 83 ? 11.986 0.617 2.339 1.00 86.44 83 PHE A CA 1
ATOM 628 C C . PHE A 1 83 ? 12.891 1.856 2.350 1.00 86.44 83 PHE A C 1
ATOM 630 O O . PHE A 1 83 ? 13.354 2.281 1.291 1.00 86.44 83 PHE A O 1
ATOM 637 N N . GLY A 1 84 ? 13.122 2.452 3.525 1.00 73.50 84 GLY A N 1
ATOM 638 C CA . GLY A 1 84 ? 14.102 3.521 3.695 1.00 73.50 84 GLY A CA 1
ATOM 639 C C . GLY A 1 84 ? 15.504 3.050 3.307 1.00 73.50 84 GLY A C 1
ATOM 640 O O . GLY A 1 84 ? 15.792 1.852 3.296 1.00 73.50 84 GLY A O 1
ATOM 641 N N . TYR A 1 85 ? 16.385 3.992 2.968 1.00 64.00 85 TYR A N 1
ATOM 642 C CA . TYR A 1 85 ? 17.777 3.674 2.661 1.00 64.00 85 TYR A CA 1
ATOM 643 C C . TYR A 1 85 ? 18.409 2.965 3.867 1.00 64.00 85 TYR A C 1
ATOM 645 O O . TYR A 1 85 ? 18.675 3.592 4.891 1.00 64.00 85 TYR A O 1
ATOM 653 N N . GLY A 1 86 ? 18.635 1.654 3.754 1.00 54.94 86 GLY A N 1
ATOM 654 C CA . GLY A 1 86 ? 19.488 0.936 4.691 1.00 54.94 86 GLY A CA 1
ATOM 655 C C . GLY A 1 86 ? 20.871 1.579 4.700 1.00 54.94 86 GLY A C 1
ATOM 656 O O . GLY A 1 86 ? 21.327 2.080 3.669 1.00 54.94 86 GLY A O 1
ATOM 657 N N . SER A 1 87 ? 21.527 1.593 5.860 1.00 43.97 87 SER A N 1
ATOM 658 C CA . SER A 1 87 ? 22.930 1.975 5.988 1.00 43.97 87 SER A CA 1
ATOM 659 C C . SER A 1 87 ? 23.728 1.184 4.956 1.00 43.97 87 SER A C 1
ATOM 661 O O . SER A 1 87 ? 23.904 -0.025 5.087 1.00 43.97 87 SER A O 1
ATOM 663 N N . VAL A 1 88 ? 24.180 1.856 3.904 1.00 46.00 88 VAL A N 1
ATOM 664 C CA . VAL A 1 88 ? 25.245 1.324 3.067 1.00 46.00 88 VAL A CA 1
ATOM 665 C C . VAL A 1 88 ? 26.481 1.422 3.955 1.00 46.00 88 VAL A C 1
ATOM 667 O O . VAL A 1 88 ? 26.959 2.527 4.212 1.00 46.00 88 VAL A O 1
ATOM 670 N N . GLU A 1 89 ? 26.919 0.304 4.539 1.00 36.91 89 GLU A N 1
ATOM 671 C CA . GLU A 1 89 ? 28.272 0.238 5.093 1.00 36.91 89 GLU A CA 1
ATOM 672 C C . GLU A 1 89 ? 29.230 0.568 3.943 1.00 36.91 89 GLU A C 1
ATOM 674 O O . GLU A 1 89 ? 29.188 -0.065 2.885 1.00 36.91 89 GLU A O 1
ATOM 679 N N . ALA A 1 90 ? 29.982 1.651 4.136 1.00 38.12 90 ALA A N 1
ATOM 680 C CA . ALA A 1 90 ? 31.023 2.121 3.234 1.00 38.12 90 ALA A CA 1
ATOM 681 C C . ALA A 1 90 ? 32.309 1.310 3.417 1.00 38.12 90 ALA A C 1
ATOM 683 O O . ALA A 1 90 ? 32.581 0.899 4.570 1.00 38.12 90 ALA A O 1
#

Radius of gyration: 17.9 Å; chains: 1; bounding box: 55×27×41 Å

Secondary structure (DSSP, 8-state):
-HHHHHHHHHHSGGGGT-HHHHHHHHTSSS--------SSSSTTTT--EE--TT-TT--EESS-----TT-HHHHHHHHHTT-S------

pLDDT: mean 90.22, std 12.17, range [36.91, 97.44]

Foldseek 3Di:
DVLVVVQCCCVDPCVVVDPVSVVVVVVDDDDDDDDDDDPDPDPDVQFDWDQDPPRNPDTDTPGDDDDDPVPVVVVVVCVVVVNPDDPPPD

Sequence (90 aa):
MSGAYAAWRLLGPEAKHSPVLKELRRRRVGPLTVGLFEGSERVGGRLFSVTPPGMPHLHAELGGMCYLNNQPVIADLVDHLGFGYGSVEA